Protein AF-A0A1Y5ZR86-F1 (afdb_monomer)

Secondary structure (DSSP, 8-state):
---TT--EEEEE-TTS-EEEEEEETTEEEEEEE-HHHHHHHHHHHHHHHH--

Mean predicted aligned error: 7.74 Å

Solvent-accessible surface area (backbone atoms only — not comparable to full-atom values): 3304 Å² total; per-residue (Å²): 136,87,72,93,68,74,54,69,47,82,45,68,49,98,86,69,49,36,32,44,34,38,48,57,98,88,44,82,47,75,44,80,46,51,75,70,54,52,53,52,50,56,50,59,55,52,53,62,64,70,77,108

Radius of gyration: 12.06 Å; Cα contacts (8 Å, |Δi|>4): 54; chains: 1; bounding box: 25×26×30 Å

Structure (mmCIF, N/CA/C/O backbone):
data_AF-A0A1Y5ZR86-F1
#
_entry.id   AF-A0A1Y5ZR86-F1
#
loop_
_atom_site.group_PDB
_atom_site.id
_atom_site.type_symbol
_atom_site.label_atom_id
_atom_site.label_alt_id
_atom_site.label_comp_id
_atom_site.label_asym_id
_atom_site.label_entity_id
_atom_site.label_seq_id
_atom_site.pdbx_PDB_ins_code
_atom_site.Cartn_x
_atom_site.Cartn_y
_atom_site.Cartn_z
_atom_site.occupancy
_atom_site.B_iso_or_equiv
_atom_site.auth_seq_id
_atom_site.auth_comp_id
_atom_site.auth_asym_id
_atom_site.auth_atom_id
_atom_site.pdbx_PDB_model_num
ATOM 1 N N . MET A 1 1 ? -1.263 -6.936 20.064 1.00 39.38 1 MET A N 1
ATOM 2 C CA . MET A 1 1 ? -1.588 -5.572 19.595 1.00 39.38 1 MET A CA 1
ATOM 3 C C . MET A 1 1 ? -2.798 -5.706 18.678 1.00 39.38 1 MET A C 1
ATOM 5 O O . MET A 1 1 ? -2.655 -6.261 17.600 1.00 39.38 1 MET A O 1
ATOM 9 N N . TYR A 1 2 ? -3.998 -5.373 19.159 1.00 38.38 2 TYR A N 1
ATOM 10 C CA . TYR A 1 2 ? -5.256 -5.541 18.417 1.00 38.38 2 TYR A CA 1
ATOM 11 C C . TYR A 1 2 ? -5.579 -4.193 17.764 1.00 38.38 2 TYR A C 1
ATOM 13 O O . TYR A 1 2 ? -5.875 -3.231 18.471 1.00 38.38 2 TYR A O 1
ATOM 21 N N . VAL A 1 3 ? -5.411 -4.073 16.445 1.00 48.59 3 VAL A N 1
ATOM 22 C CA . VAL A 1 3 ? -5.658 -2.811 15.734 1.00 48.59 3 VAL A CA 1
ATOM 23 C C . VAL A 1 3 ? -7.061 -2.865 15.145 1.00 48.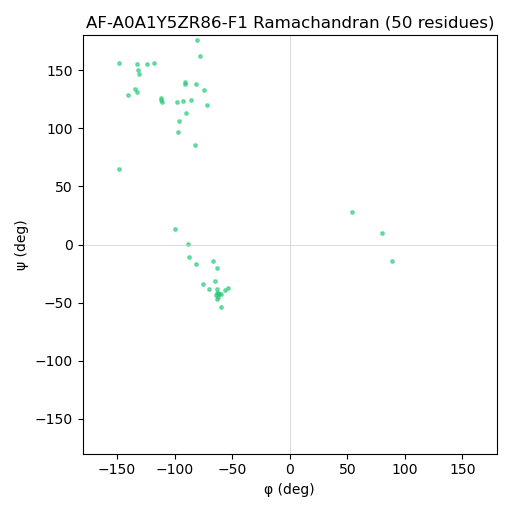59 3 VAL A C 1
ATOM 25 O O . VAL A 1 3 ? -7.271 -3.436 14.083 1.00 48.59 3 VAL A O 1
ATOM 28 N N . ASN A 1 4 ? -8.027 -2.288 15.861 1.00 44.16 4 ASN A N 1
ATOM 29 C CA . ASN A 1 4 ? -9.444 -2.348 15.489 1.00 44.16 4 ASN A CA 1
ATOM 30 C C . ASN A 1 4 ? -9.794 -1.590 14.195 1.00 44.16 4 ASN A C 1
ATOM 32 O O . ASN A 1 4 ? -10.863 -1.839 13.663 1.00 44.16 4 ASN A O 1
ATOM 36 N N . ASN A 1 5 ? -8.915 -0.721 13.677 1.00 54.84 5 ASN A N 1
ATOM 37 C CA . ASN A 1 5 ? -9.131 0.066 12.454 1.00 54.84 5 ASN A CA 1
ATOM 38 C C . ASN A 1 5 ? -7.796 0.304 11.721 1.00 54.84 5 ASN A C 1
ATOM 40 O O . ASN A 1 5 ? -7.300 1.430 11.672 1.00 54.84 5 ASN A O 1
ATOM 44 N N . PHE A 1 6 ? -7.156 -0.759 11.221 1.00 64.38 6 PHE A N 1
ATOM 45 C CA . PHE A 1 6 ? -5.981 -0.606 10.356 1.00 64.38 6 PHE A CA 1
ATOM 46 C C . PHE A 1 6 ? -6.448 -0.326 8.924 1.00 64.38 6 PHE A C 1
ATOM 48 O O . PHE A 1 6 ? -6.631 -1.240 8.123 1.00 64.38 6 PHE A O 1
ATOM 55 N N . GLU A 1 7 ? -6.697 0.947 8.628 1.00 70.81 7 GLU A N 1
ATOM 56 C CA . GLU A 1 7 ? -6.924 1.411 7.260 1.00 70.81 7 GLU A CA 1
ATOM 57 C C . GLU A 1 7 ? -5.591 1.380 6.518 1.00 70.81 7 GLU A C 1
ATOM 59 O O . GLU A 1 7 ? -4.631 2.033 6.941 1.00 70.81 7 GLU A O 1
ATOM 64 N N . TYR A 1 8 ? -5.536 0.601 5.438 1.00 77.38 8 TYR A N 1
ATOM 65 C CA . TYR A 1 8 ? -4.351 0.489 4.605 1.00 77.38 8 TYR A CA 1
ATOM 66 C C . TYR A 1 8 ? -4.677 0.637 3.127 1.00 77.38 8 TYR A C 1
ATOM 68 O O . TYR A 1 8 ? -5.756 0.266 2.669 1.00 77.38 8 TYR A O 1
ATOM 76 N N . GLU A 1 9 ? -3.706 1.148 2.383 1.00 81.94 9 GLU A N 1
ATOM 77 C CA . GLU A 1 9 ? -3.786 1.319 0.939 1.00 81.94 9 GLU A CA 1
ATOM 78 C C . GLU A 1 9 ? -2.428 0.961 0.334 1.00 81.94 9 GLU A C 1
ATOM 80 O O . GLU A 1 9 ? -1.389 1.437 0.793 1.00 81.94 9 GLU A O 1
ATOM 85 N N . LEU A 1 10 ? -2.429 0.092 -0.674 1.00 84.75 10 LEU A N 1
ATOM 86 C CA . LEU A 1 10 ? -1.232 -0.242 -1.439 1.00 84.75 10 LEU A CA 1
ATOM 87 C C . LEU A 1 10 ? -1.234 0.593 -2.716 1.00 84.75 10 LEU A C 1
ATOM 89 O O . LEU A 1 10 ? -2.169 0.497 -3.505 1.00 84.75 10 LEU A O 1
ATOM 93 N N . ASN A 1 11 ? -0.179 1.376 -2.914 1.00 84.56 11 ASN A N 1
ATOM 94 C CA . ASN A 1 11 ? 0.026 2.200 -4.101 1.00 84.56 11 ASN A CA 1
ATOM 95 C C . ASN A 1 11 ? 1.361 1.871 -4.760 1.00 84.56 11 ASN A C 1
ATOM 97 O O . ASN A 1 11 ? 2.285 1.411 -4.095 1.00 84.56 11 ASN A O 1
ATOM 101 N N . VAL A 1 12 ? 1.470 2.137 -6.058 1.00 87.62 12 VAL A N 1
ATOM 102 C CA . VAL A 1 12 ? 2.735 2.071 -6.797 1.00 87.62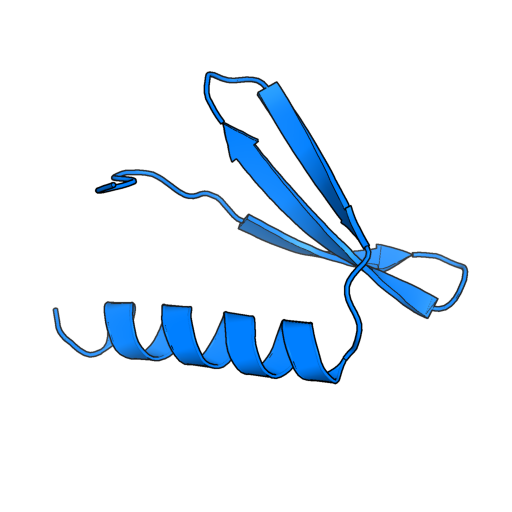 12 VAL A CA 1
ATOM 103 C C . VAL A 1 12 ? 3.098 3.492 -7.199 1.00 87.62 12 VAL A C 1
ATOM 105 O O . VAL A 1 12 ? 2.261 4.196 -7.764 1.00 87.62 12 VAL A O 1
ATOM 108 N N . ASN A 1 13 ? 4.301 3.942 -6.848 1.00 87.19 13 ASN A N 1
ATOM 109 C CA . ASN A 1 13 ? 4.764 5.275 -7.231 1.00 87.19 13 ASN A CA 1
ATOM 110 C C . ASN A 1 13 ? 5.295 5.297 -8.676 1.00 87.19 13 ASN A C 1
ATOM 112 O O . ASN A 1 13 ? 5.392 4.268 -9.343 1.00 87.19 13 ASN A O 1
ATOM 116 N N . GLU A 1 14 ? 5.668 6.481 -9.157 1.00 89.81 14 GLU A N 1
ATOM 117 C CA . GLU A 1 14 ? 6.172 6.682 -10.525 1.00 89.81 14 GLU A CA 1
ATOM 118 C C . GLU A 1 14 ? 7.485 5.931 -10.814 1.00 89.81 14 GLU A C 1
ATOM 120 O O . GLU A 1 14 ? 7.791 5.650 -11.970 1.00 89.81 14 GLU A O 1
ATOM 125 N N . ASN A 1 15 ? 8.227 5.543 -9.772 1.00 89.12 15 ASN A N 1
ATOM 126 C CA . ASN A 1 15 ? 9.457 4.756 -9.875 1.00 89.12 15 ASN A CA 1
ATOM 127 C C . ASN A 1 15 ? 9.200 3.236 -9.857 1.00 89.12 15 ASN A C 1
ATOM 129 O O . ASN A 1 15 ? 10.150 2.457 -9.911 1.00 89.12 15 ASN A O 1
ATOM 133 N N . GLY A 1 16 ? 7.939 2.799 -9.761 1.00 85.25 16 GLY A N 1
ATOM 134 C CA . GLY A 1 16 ? 7.570 1.385 -9.664 1.00 85.25 16 GLY A CA 1
ATOM 135 C C . GLY A 1 16 ? 7.722 0.782 -8.263 1.00 85.25 16 GLY A C 1
ATOM 136 O O . GLY A 1 16 ? 7.599 -0.431 -8.103 1.00 85.25 16 GLY A O 1
ATOM 137 N N . GLU A 1 17 ? 7.974 1.594 -7.235 1.00 88.12 17 GLU A N 1
ATOM 138 C CA . GLU A 1 17 ? 8.073 1.124 -5.853 1.00 88.12 17 GLU A CA 1
ATOM 139 C C . GLU A 1 17 ? 6.682 0.963 -5.240 1.00 88.12 17 GLU A C 1
ATOM 141 O O . GLU A 1 17 ? 5.804 1.819 -5.397 1.00 88.12 17 GLU A O 1
ATOM 146 N N . ILE A 1 18 ? 6.488 -0.123 -4.492 1.00 88.69 18 ILE A N 1
ATOM 147 C CA . ILE A 1 18 ? 5.233 -0.385 -3.792 1.00 88.69 18 ILE A CA 1
ATOM 148 C C . ILE A 1 18 ? 5.268 0.314 -2.438 1.00 88.69 18 ILE A C 1
ATOM 150 O O . ILE A 1 18 ? 6.149 0.074 -1.615 1.00 88.69 18 ILE A O 1
ATOM 154 N N . LEU A 1 19 ? 4.274 1.156 -2.191 1.00 89.69 19 LEU A N 1
ATOM 155 C CA . LEU A 1 19 ? 4.087 1.896 -0.956 1.00 89.69 19 LEU A CA 1
ATOM 156 C C . LEU A 1 19 ? 2.863 1.361 -0.220 1.00 89.69 19 LEU A C 1
ATOM 158 O O . LEU A 1 19 ? 1.745 1.397 -0.737 1.00 89.69 19 LEU A O 1
ATOM 162 N N . LEU A 1 20 ? 3.069 0.918 1.017 1.00 88.50 20 LEU A N 1
ATOM 163 C CA . LEU A 1 20 ? 1.991 0.657 1.958 1.00 88.50 20 LEU A CA 1
ATOM 164 C C . LEU A 1 20 ? 1.717 1.926 2.754 1.00 88.50 20 LEU A C 1
ATOM 166 O O . LEU A 1 20 ? 2.534 2.353 3.570 1.00 88.50 20 LEU A O 1
ATOM 170 N N . TRP A 1 21 ? 0.543 2.497 2.538 1.00 87.81 21 TRP A N 1
ATOM 171 C CA . TRP A 1 21 ? 0.007 3.576 3.346 1.00 87.81 21 TRP A CA 1
ATOM 172 C C . TRP A 1 21 ? -0.827 3.005 4.477 1.00 87.81 21 TRP A C 1
ATOM 174 O O . TRP A 1 21 ? -1.615 2.088 4.259 1.00 87.81 21 TRP A O 1
ATOM 184 N N . PHE A 1 22 ? -0.682 3.568 5.670 1.00 85.31 22 PHE A N 1
ATOM 185 C CA . PHE A 1 22 ? -1.500 3.201 6.817 1.00 85.31 22 PHE A CA 1
ATOM 186 C C . PHE A 1 22 ? -1.715 4.385 7.755 1.00 85.31 22 PHE A C 1
ATOM 188 O O . PHE A 1 22 ? -0.923 5.330 7.785 1.00 85.31 22 PHE A O 1
ATOM 195 N N . LYS A 1 23 ? -2.797 4.332 8.536 1.00 82.69 23 LYS A N 1
ATOM 196 C CA . LYS A 1 23 ? -3.146 5.378 9.502 1.00 82.69 23 LYS A CA 1
ATOM 197 C C . LYS A 1 23 ? -3.003 4.878 10.935 1.00 82.69 23 LYS A C 1
ATOM 199 O O . LYS A 1 23 ? -3.617 3.886 11.316 1.00 82.69 23 LYS A O 1
ATOM 204 N N . ILE A 1 24 ? -2.217 5.580 11.751 1.00 81.12 24 ILE A N 1
ATOM 205 C CA . ILE A 1 24 ? -2.054 5.294 13.184 1.00 81.12 24 ILE A CA 1
ATOM 206 C C . ILE A 1 24 ? -2.198 6.602 13.955 1.00 81.12 24 ILE A C 1
ATOM 208 O O . ILE A 1 24 ? -1.601 7.608 13.601 1.00 81.12 24 ILE A O 1
ATOM 212 N N . LYS A 1 25 ? -3.019 6.601 15.015 1.00 81.00 25 LYS A N 1
ATOM 213 C CA . LYS A 1 25 ? -3.275 7.786 15.863 1.00 81.00 25 LYS A CA 1
ATOM 214 C C . LYS A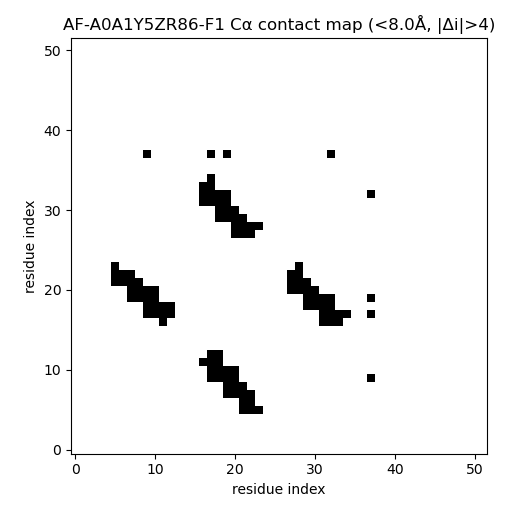 1 25 ? -3.747 9.033 15.091 1.00 81.00 25 LYS A C 1
ATOM 216 O O . LYS A 1 25 ? -3.546 10.152 15.541 1.00 81.00 25 LYS A O 1
ATOM 221 N N . GLY A 1 26 ? -4.403 8.841 13.946 1.00 80.12 26 GLY A N 1
ATOM 222 C CA . GLY A 1 26 ? -4.860 9.945 13.098 1.00 80.12 26 GLY A CA 1
ATOM 223 C C . GLY A 1 26 ? -3.837 10.406 12.057 1.00 80.12 26 GLY A C 1
ATOM 224 O O . GLY A 1 26 ? -4.236 11.062 11.098 1.00 80.12 26 GLY A O 1
ATOM 225 N N . GLU A 1 27 ? -2.573 10.005 12.184 1.00 83.44 27 GLU A N 1
ATOM 226 C CA . GLU A 1 27 ? -1.493 10.354 11.262 1.00 83.44 27 GLU A CA 1
ATOM 227 C C . GLU A 1 27 ? -1.356 9.312 10.149 1.00 83.44 27 GLU A C 1
ATOM 229 O O . GLU A 1 27 ? -1.497 8.105 10.374 1.00 83.44 27 GLU A O 1
ATOM 234 N N . ARG A 1 28 ? -1.111 9.793 8.924 1.00 85.75 28 ARG A N 1
ATOM 235 C CA . ARG A 1 28 ? -0.891 8.954 7.743 1.00 85.75 28 ARG A CA 1
ATOM 236 C C . ARG A 1 28 ? 0.606 8.712 7.587 1.00 85.75 28 ARG A C 1
ATOM 238 O O . ARG A 1 28 ? 1.374 9.659 7.449 1.00 85.75 28 ARG A O 1
ATOM 245 N N . HIS A 1 29 ? 0.993 7.446 7.551 1.00 86.25 29 HIS A N 1
ATOM 246 C CA . HIS A 1 29 ? 2.364 7.010 7.325 1.00 86.25 29 HIS A CA 1
ATOM 247 C C . HIS A 1 29 ? 2.448 6.185 6.041 1.00 86.25 29 HIS A C 1
ATOM 249 O O . HIS A 1 29 ? 1.457 5.591 5.606 1.00 86.25 29 HIS A O 1
ATOM 255 N N . SER A 1 30 ? 3.638 6.140 5.451 1.00 87.62 30 SER A N 1
ATOM 256 C CA . SER A 1 30 ? 3.964 5.258 4.335 1.00 87.62 30 SER A CA 1
ATOM 257 C C . SER A 1 30 ? 5.260 4.512 4.592 1.00 87.62 30 SER A C 1
ATOM 259 O O . SER A 1 30 ? 6.185 5.026 5.221 1.00 87.62 30 SER A O 1
ATOM 261 N N . ILE A 1 31 ? 5.316 3.285 4.089 1.00 88.69 31 ILE A N 1
ATOM 262 C CA . ILE A 1 31 ? 6.534 2.486 4.039 1.00 88.69 31 ILE A CA 1
ATOM 263 C C . ILE A 1 31 ? 6.664 1.853 2.655 1.00 88.69 31 ILE A C 1
ATOM 265 O O . ILE A 1 31 ? 5.692 1.325 2.113 1.00 88.69 31 ILE A O 1
ATOM 269 N N . GLY A 1 32 ? 7.863 1.937 2.079 1.00 88.75 32 GLY A N 1
ATOM 270 C CA . GLY A 1 32 ? 8.208 1.216 0.859 1.00 88.75 32 GLY A CA 1
ATOM 271 C C . GLY A 1 32 ? 8.412 -0.263 1.155 1.00 88.75 32 GLY A C 1
ATOM 272 O O . GLY A 1 32 ? 9.080 -0.614 2.126 1.00 88.75 32 GLY A O 1
ATOM 273 N N . LEU A 1 33 ? 7.821 -1.124 0.335 1.00 88.25 33 LEU A N 1
ATOM 274 C CA . LEU A 1 33 ? 7.869 -2.573 0.482 1.00 88.25 33 LEU A CA 1
ATOM 275 C C . LEU A 1 33 ? 8.211 -3.229 -0.853 1.00 88.25 33 LEU A C 1
ATOM 277 O O . LEU A 1 33 ? 7.945 -2.689 -1.925 1.00 88.25 33 LEU A O 1
ATOM 281 N N . THR A 1 34 ? 8.774 -4.433 -0.791 1.00 87.81 34 THR A N 1
ATOM 282 C CA . THR A 1 34 ? 8.990 -5.235 -1.998 1.00 87.81 34 THR A CA 1
ATOM 283 C C . THR A 1 34 ? 7.689 -5.907 -2.446 1.00 87.81 34 THR A C 1
ATOM 285 O O . THR A 1 34 ? 6.761 -6.095 -1.655 1.00 87.81 34 THR A O 1
ATOM 288 N N . GLU A 1 35 ? 7.625 -6.366 -3.700 1.00 83.06 35 GLU A N 1
ATOM 289 C CA . GLU A 1 35 ? 6.493 -7.171 -4.192 1.00 83.06 35 GLU A CA 1
ATOM 290 C C . GLU A 1 35 ? 6.211 -8.404 -3.328 1.00 83.06 35 GLU A C 1
ATOM 292 O O . GLU A 1 35 ? 5.056 -8.789 -3.126 1.00 83.06 35 GLU A O 1
ATOM 297 N N . ARG A 1 36 ? 7.269 -9.047 -2.822 1.00 85.62 36 ARG A N 1
ATOM 298 C CA . ARG A 1 36 ? 7.152 -10.227 -1.962 1.00 85.62 36 ARG A CA 1
ATOM 299 C C . ARG A 1 36 ? 6.454 -9.873 -0.652 1.00 85.62 36 ARG A C 1
ATOM 301 O O . ARG A 1 36 ? 5.566 -10.606 -0.220 1.00 85.62 36 ARG A O 1
ATOM 308 N N . ASP A 1 37 ? 6.824 -8.742 -0.061 1.00 82.38 37 ASP A N 1
ATOM 309 C CA . ASP A 1 37 ? 6.252 -8.273 1.200 1.00 82.38 37 ASP A CA 1
ATOM 310 C C . ASP A 1 37 ? 4.797 -7.829 1.004 1.00 82.38 37 ASP A C 1
ATOM 312 O O . ASP A 1 37 ? 3.939 -8.170 1.816 1.00 82.38 37 ASP A O 1
ATOM 316 N N . ALA A 1 38 ? 4.478 -7.177 -0.120 1.00 79.88 38 ALA A N 1
ATOM 317 C CA . ALA A 1 38 ? 3.106 -6.817 -0.478 1.00 79.88 38 A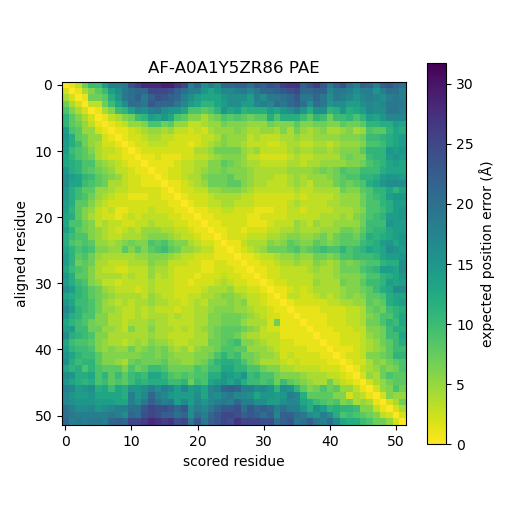LA A CA 1
ATOM 318 C C 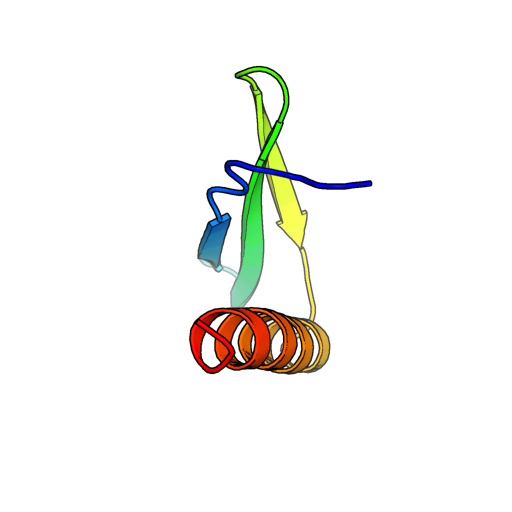. ALA A 1 38 ? 2.201 -8.053 -0.645 1.00 79.88 38 ALA A C 1
ATOM 320 O O . ALA A 1 38 ? 1.076 -8.076 -0.142 1.00 79.88 38 ALA A O 1
ATOM 321 N N . LYS A 1 39 ? 2.695 -9.121 -1.291 1.00 81.31 39 LYS A N 1
ATOM 322 C CA . LYS A 1 39 ? 1.964 -10.398 -1.419 1.00 81.31 39 LYS A CA 1
ATOM 323 C C . LYS A 1 39 ? 1.702 -11.042 -0.057 1.00 81.31 39 LYS A C 1
ATOM 325 O O . LYS A 1 39 ? 0.579 -11.478 0.201 1.00 81.31 39 LYS A O 1
ATOM 330 N N . ALA A 1 40 ? 2.710 -11.075 0.816 1.00 81.88 40 ALA A N 1
ATOM 331 C CA . ALA A 1 40 ? 2.564 -11.589 2.176 1.00 81.88 40 ALA A CA 1
ATOM 332 C C . ALA A 1 40 ? 1.555 -10.758 2.987 1.00 81.88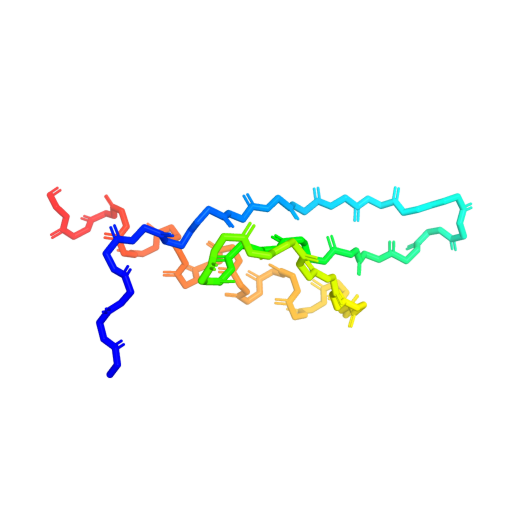 40 ALA A C 1
ATOM 334 O O . ALA A 1 40 ? 0.696 -11.318 3.667 1.00 81.88 40 ALA A O 1
ATOM 335 N N . PHE A 1 41 ? 1.606 -9.432 2.851 1.00 78.12 41 PHE A N 1
ATOM 336 C CA . PHE A 1 41 ? 0.684 -8.509 3.499 1.00 78.12 41 PHE A CA 1
ATOM 337 C C . PHE A 1 41 ? -0.767 -8.773 3.073 1.00 78.12 41 PHE A C 1
ATOM 339 O O . PHE A 1 41 ? -1.615 -9.069 3.910 1.00 78.12 41 PHE A O 1
ATOM 346 N N . VAL A 1 42 ? -1.055 -8.789 1.767 1.00 74.94 42 VAL A N 1
ATOM 347 C CA . VAL A 1 42 ? -2.402 -9.091 1.247 1.00 74.94 42 VAL A CA 1
ATOM 348 C C . VAL A 1 42 ? -2.907 -10.453 1.734 1.00 74.94 42 VAL A C 1
ATOM 350 O O . VAL A 1 42 ? -4.083 -10.587 2.070 1.00 74.94 42 VAL A O 1
AT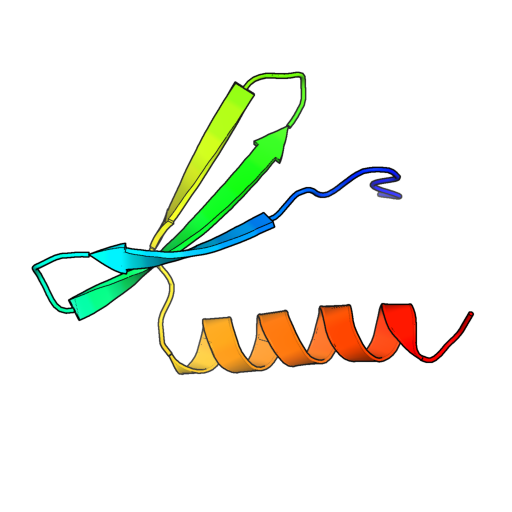OM 353 N N . HIS A 1 43 ? -2.035 -11.462 1.801 1.00 76.88 43 HIS A N 1
ATOM 354 C CA . HIS A 1 43 ? -2.399 -12.792 2.286 1.00 76.88 43 HIS A CA 1
ATOM 355 C C . HIS A 1 43 ? -2.827 -12.782 3.764 1.00 76.88 43 HIS A C 1
ATOM 357 O O . HIS A 1 43 ? -3.886 -13.316 4.096 1.00 76.88 43 HIS A O 1
ATOM 363 N N . LEU A 1 44 ? -2.060 -12.122 4.639 1.00 71.94 44 LEU A N 1
ATOM 364 C CA . LEU A 1 44 ? -2.371 -12.006 6.070 1.00 71.94 44 LEU A CA 1
ATOM 365 C C . LEU A 1 44 ? -3.724 -11.318 6.317 1.00 71.94 44 LEU A C 1
ATOM 367 O O . LEU A 1 44 ? -4.522 -11.792 7.126 1.00 71.94 44 LEU A O 1
ATOM 371 N N . PHE A 1 45 ? -4.019 -10.240 5.5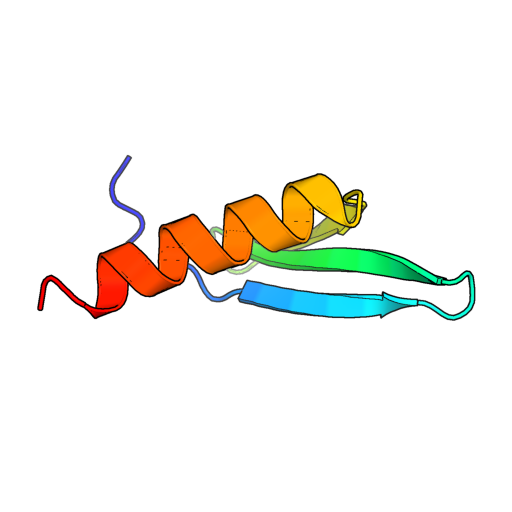83 1.00 67.25 45 PHE A N 1
ATOM 372 C CA . PHE A 1 45 ? -5.279 -9.506 5.740 1.00 67.25 45 PHE A CA 1
ATOM 373 C C . PHE A 1 45 ? -6.480 -10.228 5.112 1.00 67.25 45 PHE A C 1
ATOM 375 O O . PHE A 1 45 ? -7.575 -10.188 5.673 1.00 67.25 45 PHE A O 1
ATOM 382 N N . LYS A 1 46 ? -6.298 -10.950 3.996 1.00 65.81 46 LYS A N 1
ATOM 383 C CA . LYS A 1 46 ? -7.360 -11.797 3.424 1.00 65.81 46 LYS A CA 1
ATOM 384 C C . LYS A 1 46 ? -7.759 -12.930 4.367 1.00 65.81 46 LYS A C 1
ATOM 386 O O . LYS A 1 46 ? -8.949 -13.173 4.536 1.00 65.81 46 LYS A O 1
ATOM 391 N N . MET A 1 47 ? -6.793 -13.577 5.023 1.00 58.62 47 MET A N 1
ATOM 392 C CA . MET A 1 47 ? -7.091 -14.633 5.997 1.00 58.62 47 MET A CA 1
ATOM 393 C C . MET A 1 47 ? -7.877 -14.109 7.204 1.00 58.62 47 MET A C 1
ATOM 395 O O . MET A 1 47 ? -8.802 -14.781 7.656 1.00 58.62 47 MET A O 1
ATOM 399 N N . HIS A 1 48 ? -7.571 -12.896 7.680 1.00 55.59 48 HIS A N 1
ATOM 400 C CA . HIS A 1 48 ? -8.306 -12.263 8.779 1.00 55.59 48 HIS A CA 1
ATOM 401 C C . HIS A 1 48 ? -9.772 -11.942 8.421 1.00 55.59 48 HIS A C 1
ATOM 403 O O . HIS A 1 48 ? -10.644 -12.021 9.280 1.00 55.59 48 HIS A O 1
ATOM 409 N N . ASN A 1 49 ? -10.063 -11.648 7.147 1.00 50.75 49 ASN A N 1
ATOM 410 C CA . ASN A 1 49 ? -11.431 -11.422 6.659 1.00 50.75 49 ASN A CA 1
ATOM 411 C C . ASN A 1 49 ? -12.213 -12.713 6.352 1.00 50.75 49 ASN A C 1
ATOM 413 O O . ASN A 1 49 ? -13.432 -12.652 6.250 1.00 50.75 49 ASN A O 1
ATOM 417 N N . MET A 1 50 ? -11.549 -13.865 6.210 1.00 44.06 50 MET A N 1
ATOM 418 C CA . MET A 1 50 ? -12.208 -15.166 5.994 1.00 44.06 50 MET A CA 1
ATOM 419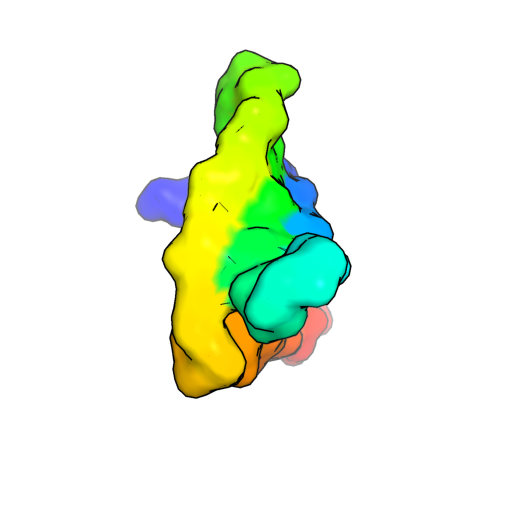 C C . MET A 1 50 ? -12.593 -15.889 7.293 1.00 44.06 50 MET A C 1
ATOM 421 O O . MET A 1 50 ? -13.290 -16.896 7.243 1.00 44.06 50 MET A O 1
ATOM 425 N N . THR A 1 51 ? -12.115 -15.417 8.447 1.00 46.12 51 THR A N 1
ATOM 426 C CA . THR A 1 51 ? -12.403 -16.012 9.767 1.00 46.12 51 THR A CA 1
ATOM 427 C C . THR A 1 51 ? -13.499 -15.272 10.544 1.00 46.12 51 THR A C 1
ATOM 429 O O . THR A 1 51 ? -13.668 -15.519 11.738 1.00 46.12 51 THR A O 1
ATOM 432 N N . LYS A 1 52 ? -14.242 -14.382 9.877 1.00 42.56 52 LYS A N 1
ATOM 433 C CA . LYS A 1 52 ? -15.466 -13.759 10.394 1.00 42.56 52 LYS A CA 1
ATOM 434 C C . LYS A 1 52 ? -16.702 -14.391 9.776 1.00 42.56 52 LYS A C 1
ATOM 436 O O . LYS A 1 52 ? -16.670 -14.632 8.551 1.00 42.56 52 LYS A O 1
#

Sequence (52 aa):
MYVNNFEYELNVNENGEILLWFKIKGERHSIGLTERDAKAFVHLFKMHNMTK

Organism: NCBI:txid2026190

Foldseek 3Di:
DDDPDWDWDWDADPVRWIWIWTDDPNDIDIDTDDPVVVVVVVVVVVVVVVVD

Nearest PDB structures (foldseek):
  7obr-assembly1_t  TM=5.611E-01  e=6.972E-01  Canis lupus familiaris
  1e8o-assembly1_D  TM=5.548E-01  e=9.030E-01  Homo sapiens
  8opz-assembly1_A  TM=5.239E-01  e=1.331E+00  Acinetobacter phage APK16
  9asm-assembly1_B  TM=4.585E-01  e=2.710E+00  Homo sapiens
  9asp-assembly1_B  TM=3.420E-01  e=2.092E+00  Homo sapiens

pLDDT: mean 75.09, std 15.71, range [38.38, 89.81]